Protein AF-A0A6L4AD39-F1 (afdb_monomer_lite)

Foldseek 3Di:
DDDDDDDDDDPPDPPPCPPPPQDWAKEKDKDWDPPDDPVNVVVVQVVFDKDWDDDPFKIKIFGAFQDKDFAAADCGVVRVVVVVCVRHVRYHHPDDQQGFDKDWAAAPDNPDDDDPVCVVDGRTMIGGGQWMWMDGPPIIMIMGMHIDRPPDDDDDD

pLDDT: mean 84.41, std 19.06, range [38.12, 98.44]

Sequence (157 aa):
MMTQPHNHPTPDNFADWDTPAESTRLVSYSIPLTGVTGLQFLASAEGQARFCWHTPAEFFAGIGTAAQISAWGANRFEKIQHDAAELFRDATISHKQAVPRLFGGFAFSPNFIPDNTWTVYSPAEFVLPHYQFTQIGPDAWLTINVLVAADEPFDEA

Secondary structure (DSSP, 8-state):
---PPP-PPPPP-----------EEEEEEEEE--S--HHHHHHHTTTS-EEEEE-SSEEEEEES-SEEEE--STTHHHHHHHHHHHHTTT-EE--SSS----EEEE-S-TT----TTTTTS-SEEEEE-SEEEEEETTEEEEEEEEEEETTS-----

Structure (mmCIF, N/CA/C/O backbone):
data_AF-A0A6L4AD39-F1
#
_entry.id   AF-A0A6L4AD39-F1
#
loop_
_atom_site.group_PDB
_atom_site.id
_atom_site.type_symbol
_atom_site.label_atom_id
_atom_site.label_alt_id
_atom_site.label_comp_id
_atom_site.label_asym_id
_atom_site.label_entity_id
_atom_site.label_seq_id
_atom_site.pdbx_PDB_ins_code
_atom_site.Cartn_x
_atom_site.Cartn_y
_atom_site.Cartn_z
_atom_site.occupancy
_atom_site.B_iso_or_equiv
_atom_site.auth_seq_id
_atom_site.auth_comp_id
_atom_site.auth_asym_id
_atom_site.auth_atom_id
_atom_site.pdbx_PDB_model_num
ATOM 1 N N . MET A 1 1 ? -23.006 -47.686 -59.823 1.00 38.12 1 MET A N 1
ATOM 2 C CA . MET A 1 1 ? -22.169 -46.571 -59.323 1.00 38.12 1 MET A CA 1
ATOM 3 C C . MET A 1 1 ? -23.104 -45.369 -59.228 1.00 38.12 1 MET A C 1
ATOM 5 O O . MET A 1 1 ? -23.869 -45.187 -60.162 1.00 38.12 1 MET A O 1
ATOM 9 N N . MET A 1 2 ? -23.323 -44.740 -58.065 1.00 40.62 2 MET A N 1
ATOM 10 C CA . MET A 1 2 ? -22.359 -43.942 -57.273 1.00 40.62 2 MET A CA 1
ATOM 11 C C . MET A 1 2 ? -21.807 -42.778 -58.112 1.00 40.62 2 MET A C 1
ATOM 13 O O . MET A 1 2 ? -21.347 -43.023 -59.220 1.00 40.62 2 MET A O 1
ATOM 17 N N . THR A 1 3 ? -21.843 -41.528 -57.648 1.00 40.88 3 THR A N 1
ATOM 18 C CA . THR A 1 3 ? -21.769 -41.055 -56.245 1.00 40.88 3 THR A CA 1
ATOM 19 C C . THR A 1 3 ? -22.954 -40.191 -55.771 1.00 40.88 3 THR A C 1
ATOM 21 O O . THR A 1 3 ? -23.753 -39.707 -56.566 1.00 40.88 3 THR A O 1
ATOM 24 N N . GLN A 1 4 ? -23.062 -39.994 -54.449 1.00 41.56 4 GLN A N 1
ATOM 25 C CA . GLN A 1 4 ? -23.853 -38.911 -53.844 1.00 41.56 4 GLN A CA 1
ATOM 26 C C . GLN A 1 4 ? -23.019 -37.612 -53.808 1.00 41.56 4 GLN A C 1
ATOM 28 O O . GLN A 1 4 ? -21.794 -37.699 -53.692 1.00 41.56 4 GLN A O 1
ATOM 33 N N . PRO A 1 5 ? -23.634 -36.415 -53.853 1.00 43.75 5 PRO A N 1
ATOM 34 C CA . PRO A 1 5 ? -22.929 -35.173 -53.551 1.00 43.75 5 PRO A CA 1
ATOM 35 C C . PRO A 1 5 ? -22.587 -35.112 -52.053 1.00 43.75 5 PRO A C 1
ATOM 37 O O . PRO A 1 5 ? -23.451 -35.322 -51.201 1.00 43.75 5 PRO A O 1
ATOM 40 N N . HIS A 1 6 ? -21.327 -34.824 -51.724 1.00 40.94 6 HIS A N 1
ATOM 41 C CA . HIS A 1 6 ? -20.885 -34.700 -50.334 1.00 40.94 6 HIS A CA 1
ATOM 42 C C . HIS A 1 6 ? -21.352 -33.375 -49.725 1.00 40.94 6 HIS A C 1
ATOM 44 O O . HIS A 1 6 ? -21.001 -32.301 -50.217 1.00 40.94 6 HIS A O 1
ATOM 50 N N . ASN A 1 7 ? -22.092 -33.461 -48.619 1.00 42.56 7 ASN A N 1
ATOM 51 C CA . ASN A 1 7 ? -22.476 -32.304 -47.820 1.00 42.56 7 ASN A CA 1
ATOM 52 C C . ASN A 1 7 ? -21.225 -31.681 -47.178 1.00 42.56 7 ASN A C 1
ATOM 54 O O . ASN A 1 7 ? -20.643 -32.278 -46.272 1.00 42.56 7 ASN A O 1
ATOM 58 N N . HIS A 1 8 ? -20.805 -30.504 -47.644 1.00 41.44 8 HIS A N 1
ATOM 59 C CA . HIS A 1 8 ? -19.818 -29.701 -46.923 1.00 41.44 8 HIS A CA 1
ATOM 60 C C . HIS A 1 8 ? -20.520 -29.024 -45.742 1.00 41.44 8 HIS A C 1
ATOM 62 O O . HIS A 1 8 ? -21.460 -28.263 -45.983 1.00 41.44 8 HIS A O 1
ATOM 68 N N . PRO A 1 9 ? -20.088 -29.241 -44.487 1.00 40.44 9 PRO A N 1
ATOM 69 C CA . PRO A 1 9 ? -20.453 -28.321 -43.426 1.00 40.44 9 PRO A CA 1
ATOM 70 C C . PRO A 1 9 ? -19.829 -26.959 -43.750 1.00 40.44 9 PRO A C 1
ATOM 72 O O . PRO A 1 9 ? -18.633 -26.860 -44.036 1.00 40.44 9 PRO A O 1
ATOM 75 N N . THR A 1 10 ? -20.637 -25.902 -43.711 1.00 41.53 10 THR A N 1
ATOM 76 C CA . THR A 1 10 ? -20.107 -24.552 -43.505 1.00 41.53 10 THR A CA 1
ATOM 77 C C . THR A 1 10 ? -19.296 -24.548 -42.209 1.00 41.53 10 THR A C 1
ATOM 79 O O . THR A 1 10 ? -19.732 -25.200 -41.258 1.00 41.53 10 THR A O 1
ATOM 82 N N . PRO A 1 11 ? -18.159 -23.834 -42.126 1.00 41.81 11 PRO A N 1
ATOM 83 C CA . PRO A 1 11 ? -17.512 -23.604 -40.842 1.00 41.81 11 PRO A CA 1
ATOM 84 C C . PRO A 1 11 ? -18.536 -22.993 -39.888 1.00 41.81 11 PRO A C 1
ATOM 86 O O . PRO A 1 11 ? -19.187 -22.009 -40.251 1.00 41.81 11 PRO A O 1
ATOM 89 N N . ASP A 1 12 ? -18.707 -23.590 -38.708 1.00 39.91 12 ASP A N 1
ATOM 90 C CA . ASP A 1 12 ? -19.537 -22.981 -37.677 1.00 39.91 12 ASP A CA 1
ATOM 91 C C . ASP A 1 12 ? -19.001 -21.583 -37.383 1.00 39.91 12 ASP A C 1
ATOM 93 O O . ASP A 1 12 ? -17.789 -21.357 -37.310 1.00 39.91 12 ASP A O 1
ATOM 97 N N . ASN A 1 13 ? -19.923 -20.632 -37.265 1.00 42.62 13 ASN A N 1
ATOM 98 C CA . ASN A 1 13 ? -19.587 -19.252 -36.977 1.00 42.62 13 ASN A CA 1
ATOM 99 C C . ASN A 1 13 ? -19.055 -19.195 -35.542 1.00 42.62 13 ASN A C 1
ATOM 101 O O . ASN A 1 13 ? -19.847 -19.130 -34.600 1.00 42.62 13 ASN A O 1
ATOM 105 N N . PHE A 1 14 ? -17.728 -19.270 -35.387 1.00 45.16 14 PHE A N 1
ATOM 106 C CA . PHE A 1 14 ? -17.047 -19.044 -34.119 1.00 45.16 14 PHE A CA 1
ATOM 107 C C . PHE A 1 14 ? -17.429 -17.649 -33.640 1.0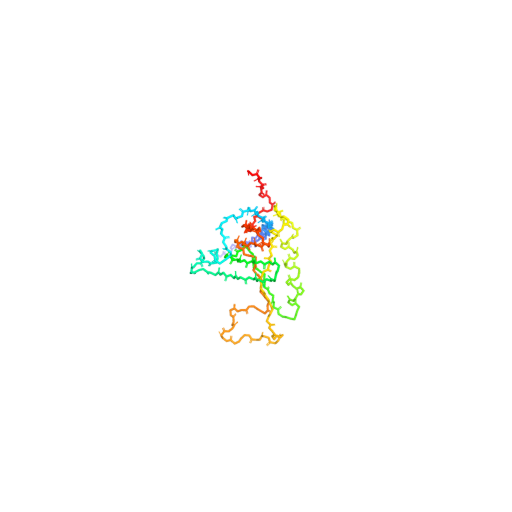0 45.16 14 PHE A C 1
ATOM 109 O O . PHE A 1 14 ? -16.898 -16.644 -34.104 1.00 45.16 14 PHE A O 1
ATOM 116 N N . ALA A 1 15 ? -18.412 -17.601 -32.745 1.00 41.78 15 ALA A N 1
ATOM 117 C CA . ALA A 1 15 ? -18.720 -16.400 -32.014 1.00 41.78 15 ALA A CA 1
ATOM 118 C C . ALA A 1 15 ? -17.514 -16.124 -31.121 1.00 41.78 15 ALA A C 1
ATOM 120 O O . ALA A 1 15 ? -17.313 -16.824 -30.124 1.00 41.78 15 ALA A O 1
ATOM 121 N N . ASP A 1 16 ? -16.730 -15.113 -31.492 1.00 43.78 16 ASP A N 1
ATOM 122 C CA . ASP A 1 16 ? -15.904 -14.388 -30.541 1.00 43.78 16 ASP A CA 1
ATOM 123 C C . ASP A 1 16 ? -16.854 -13.838 -29.476 1.00 43.78 16 ASP A C 1
ATOM 125 O O . ASP A 1 16 ? -17.461 -12.773 -29.615 1.00 43.78 16 ASP A O 1
ATOM 129 N N . TRP A 1 17 ? -17.024 -14.619 -28.410 1.00 49.16 17 TRP A N 1
ATOM 130 C CA . TRP A 1 17 ? -17.490 -14.120 -27.134 1.00 49.16 17 TRP A CA 1
ATOM 131 C C . TRP A 1 17 ? -16.336 -13.304 -26.555 1.00 49.16 17 TRP A C 1
ATOM 133 O O . TRP A 1 17 ? -15.649 -13.710 -25.625 1.00 49.16 17 TRP A O 1
ATOM 143 N N . ASP A 1 18 ? -16.119 -12.125 -27.133 1.00 47.00 18 ASP A N 1
ATOM 144 C CA . ASP A 1 18 ? -15.349 -11.059 -26.503 1.00 47.00 18 ASP A CA 1
ATOM 145 C C . ASP A 1 18 ? -16.213 -10.510 -25.354 1.00 47.00 18 ASP A C 1
ATOM 147 O O . ASP A 1 18 ? -16.749 -9.401 -25.400 1.00 47.00 18 ASP A O 1
ATOM 151 N N . THR A 1 19 ? -16.466 -11.375 -24.360 1.00 46.94 19 THR A N 1
ATOM 152 C CA . THR A 1 19 ? -17.067 -11.006 -23.082 1.00 46.94 19 THR A CA 1
ATOM 153 C C . THR A 1 19 ? -16.173 -9.907 -22.536 1.00 46.94 19 THR A C 1
ATOM 155 O O . THR A 1 19 ? -14.992 -10.187 -22.303 1.00 46.94 19 THR A O 1
ATOM 158 N N . PRO A 1 20 ? -16.691 -8.677 -22.353 1.00 49.09 20 PRO A N 1
ATOM 159 C CA . PRO A 1 20 ? -15.890 -7.585 -21.833 1.00 49.09 20 PRO A CA 1
ATOM 160 C C . PRO A 1 20 ? -15.215 -8.064 -20.555 1.00 49.09 20 PRO A C 1
ATOM 162 O O . PRO A 1 20 ? -15.901 -8.560 -19.664 1.00 49.09 20 PRO A O 1
ATOM 165 N N . ALA A 1 21 ? -13.882 -7.995 -20.503 1.00 55.69 21 ALA A N 1
ATOM 166 C CA . ALA A 1 21 ? -13.134 -8.469 -19.347 1.00 55.69 21 ALA A CA 1
ATOM 167 C C . ALA A 1 21 ? -13.676 -7.750 -18.107 1.00 55.69 21 ALA A C 1
ATOM 169 O O . ALA A 1 21 ? -13.507 -6.532 -18.014 1.00 55.69 21 ALA A O 1
ATOM 170 N N . GLU A 1 22 ? -14.382 -8.500 -17.247 1.00 67.50 22 GLU A N 1
ATOM 171 C CA . GLU A 1 22 ? -15.334 -7.952 -16.272 1.00 67.50 22 GLU A CA 1
ATOM 172 C C . GLU A 1 22 ? -14.703 -6.784 -15.527 1.00 67.50 22 GLU A C 1
ATOM 174 O O . GLU A 1 22 ? -13.741 -6.952 -14.769 1.00 67.50 22 GLU A O 1
ATOM 179 N N . SER A 1 23 ? -15.171 -5.574 -15.844 1.00 83.25 23 SER A N 1
ATOM 180 C CA . SER A 1 23 ? -14.459 -4.360 -15.467 1.00 83.25 23 SER A CA 1
ATOM 181 C C . SER A 1 23 ? -14.451 -4.274 -13.952 1.00 83.25 23 SER A C 1
ATOM 183 O O . SER A 1 23 ? -15.518 -4.214 -13.348 1.00 83.25 23 SER A O 1
ATOM 185 N N . THR A 1 24 ? -13.272 -4.291 -13.336 1.00 91.25 24 THR A N 1
ATOM 186 C CA . THR A 1 24 ? -13.147 -4.215 -11.879 1.00 91.25 24 THR A CA 1
ATOM 187 C C . THR A 1 24 ? -12.830 -2.797 -11.436 1.00 91.25 24 THR A C 1
ATOM 189 O O . THR A 1 24 ? -12.128 -2.057 -12.126 1.00 91.25 24 THR A O 1
ATOM 192 N N . ARG A 1 25 ? -13.330 -2.422 -10.257 1.00 94.69 25 ARG A N 1
ATOM 193 C CA . ARG A 1 25 ? -12.941 -1.191 -9.562 1.00 94.69 25 ARG A CA 1
ATOM 194 C C . ARG A 1 25 ? -12.318 -1.530 -8.213 1.00 94.69 25 ARG A C 1
ATOM 196 O O . ARG A 1 25 ? -12.712 -2.497 -7.560 1.00 94.69 25 ARG A O 1
ATOM 203 N N . LEU A 1 26 ? -11.349 -0.727 -7.786 1.00 96.88 26 LEU A N 1
ATOM 204 C CA . LEU A 1 26 ? -10.774 -0.834 -6.449 1.00 96.88 26 LEU A CA 1
ATOM 205 C C . LEU A 1 26 ? -11.732 -0.230 -5.413 1.00 96.88 26 LEU A C 1
ATOM 207 O O . LEU A 1 26 ? -12.171 0.911 -5.553 1.00 96.88 26 LEU A O 1
ATOM 211 N N . VAL A 1 27 ? -11.997 -0.965 -4.337 1.00 97.06 27 VAL A N 1
ATOM 212 C CA . VAL A 1 27 ? -12.606 -0.438 -3.113 1.00 97.06 27 VAL A CA 1
ATOM 213 C C . VAL A 1 27 ? -11.602 -0.564 -1.969 1.00 97.06 27 VAL A C 1
ATOM 215 O O . VAL A 1 27 ? -11.040 -1.632 -1.725 1.00 97.06 27 VAL A O 1
ATOM 218 N N . SER A 1 28 ? -11.389 0.546 -1.267 1.00 97.88 28 SER A N 1
ATOM 219 C CA . SER A 1 28 ? -10.464 0.692 -0.146 1.00 97.88 28 SER A CA 1
ATOM 220 C C . SER A 1 28 ? -11.206 1.257 1.060 1.00 97.88 28 SER A C 1
ATOM 222 O O . SER A 1 28 ? -11.385 2.474 1.193 1.00 97.88 28 SER A O 1
ATOM 224 N N . TYR A 1 29 ? -11.645 0.369 1.951 1.00 97.75 29 TYR A N 1
ATOM 225 C CA . TYR A 1 29 ? -12.415 0.734 3.138 1.00 97.75 29 TYR A CA 1
ATOM 226 C C . TYR A 1 29 ? -11.523 0.746 4.382 1.00 97.75 29 TYR A C 1
ATOM 228 O O . TYR A 1 29 ? -10.890 -0.260 4.701 1.00 97.75 29 TYR A O 1
ATOM 236 N N . SER A 1 30 ? -11.453 1.883 5.083 1.00 97.81 30 SER A N 1
ATOM 237 C CA . SER A 1 30 ? -10.587 2.055 6.261 1.00 97.81 30 SER A CA 1
ATOM 238 C C . SER A 1 30 ? -11.371 2.219 7.557 1.00 97.81 30 SER A C 1
ATOM 240 O O . SER A 1 30 ? -12.266 3.058 7.636 1.00 97.81 30 SER A O 1
ATOM 242 N N . ILE A 1 31 ? -10.952 1.506 8.603 1.00 96.81 31 ILE A N 1
ATOM 243 C CA . ILE A 1 31 ? -11.452 1.654 9.977 1.00 96.81 31 ILE A CA 1
ATOM 244 C C . ILE A 1 31 ? -10.323 2.104 10.921 1.00 96.81 31 ILE A C 1
ATOM 246 O O . ILE A 1 31 ? -9.178 1.677 10.741 1.00 96.81 31 ILE A O 1
ATOM 250 N N . PRO A 1 32 ? -10.595 2.947 11.936 1.00 97.06 32 PRO A N 1
ATOM 251 C CA . PRO A 1 32 ? -9.624 3.246 12.989 1.00 97.06 32 PRO A CA 1
ATOM 252 C C . PRO A 1 32 ? -9.225 1.976 13.751 1.00 97.06 32 PRO A C 1
ATOM 254 O O . PRO A 1 32 ? -10.081 1.161 14.094 1.00 97.06 32 PRO A O 1
ATOM 257 N N . LEU A 1 33 ? -7.935 1.820 14.048 1.00 96.00 33 LEU A N 1
ATOM 258 C CA . LEU A 1 33 ? -7.381 0.642 14.713 1.00 96.00 33 LEU A CA 1
ATOM 259 C C . LEU A 1 33 ? -6.681 1.045 16.016 1.00 96.00 33 LEU A C 1
ATOM 261 O O . LEU A 1 33 ? -5.525 1.461 16.025 1.00 96.00 33 LEU A O 1
ATOM 265 N N . THR A 1 34 ? -7.387 0.916 17.137 1.00 94.19 34 THR A N 1
ATOM 266 C CA . THR A 1 34 ? -6.870 1.270 18.465 1.00 94.19 34 THR A CA 1
ATOM 267 C C . THR A 1 34 ? -6.172 0.087 19.144 1.00 94.19 34 THR A C 1
ATOM 269 O O . THR A 1 34 ? -6.560 -1.067 18.990 1.00 94.19 34 THR A O 1
ATOM 272 N N . GLY A 1 35 ? -5.116 0.366 19.916 1.00 91.81 35 GLY A N 1
ATOM 273 C CA . GLY A 1 35 ? -4.440 -0.632 20.761 1.00 91.81 35 GLY A CA 1
ATOM 274 C C . GLY A 1 35 ? -3.551 -1.661 20.041 1.00 91.81 35 GLY A C 1
ATOM 275 O O . GLY A 1 35 ? -2.934 -2.483 20.716 1.00 91.81 35 GLY A O 1
ATOM 276 N N . VAL A 1 36 ? -3.438 -1.607 18.709 1.00 95.00 36 VAL A N 1
ATOM 277 C CA . VAL A 1 36 ? -2.568 -2.485 17.907 1.00 95.00 36 VAL A CA 1
ATOM 278 C C . VAL A 1 36 ? -1.443 -1.664 17.280 1.00 95.00 36 VAL A C 1
ATOM 280 O O . VAL A 1 36 ? -1.692 -0.736 16.517 1.00 95.00 36 VAL A O 1
ATOM 283 N N . THR A 1 37 ? -0.193 -2.018 17.573 1.00 95.31 37 THR A N 1
ATOM 284 C CA . THR A 1 37 ? 0.983 -1.430 16.909 1.00 95.31 37 THR A CA 1
ATOM 285 C C . THR A 1 37 ? 1.259 -2.098 15.562 1.00 95.31 37 THR A C 1
ATOM 287 O O . THR A 1 37 ? 0.965 -3.280 15.368 1.00 95.31 37 THR A O 1
ATOM 290 N N . GLY A 1 38 ? 1.929 -1.387 14.650 1.00 94.62 38 GLY A N 1
ATOM 291 C CA . GLY A 1 38 ? 2.324 -1.941 13.349 1.00 94.62 38 GLY A CA 1
ATOM 292 C C . GLY A 1 38 ? 3.199 -3.203 13.436 1.00 94.62 38 GLY A C 1
ATOM 293 O O . GLY A 1 38 ? 3.130 -4.059 12.558 1.00 94.62 38 GLY A O 1
ATOM 294 N N . LEU A 1 39 ? 3.963 -3.381 14.523 1.00 95.31 39 LEU A N 1
ATOM 295 C CA . LEU A 1 39 ? 4.727 -4.611 14.779 1.00 95.31 39 LEU A CA 1
ATOM 296 C C . LEU A 1 39 ? 3.837 -5.787 15.213 1.00 95.31 39 LEU A C 1
ATOM 298 O O . LEU A 1 39 ? 4.087 -6.915 14.797 1.00 95.31 39 LEU A O 1
ATOM 302 N N . GLN A 1 40 ? 2.781 -5.546 15.998 1.00 96.69 40 GLN A N 1
ATOM 303 C CA . GLN A 1 40 ? 1.795 -6.583 16.340 1.00 96.69 40 GLN A CA 1
ATOM 304 C C . GLN A 1 40 ? 0.962 -6.990 15.117 1.00 96.69 40 GLN A C 1
ATOM 306 O O . GLN A 1 40 ? 0.687 -8.172 14.936 1.00 96.69 40 GLN A O 1
ATOM 311 N N . PHE A 1 41 ? 0.630 -6.035 14.243 1.00 97.06 41 PHE A N 1
ATOM 312 C CA . PHE A 1 41 ? 0.006 -6.315 12.948 1.00 97.06 41 PHE A CA 1
ATOM 313 C C . PHE A 1 41 ? 0.915 -7.172 12.045 1.00 97.06 41 PHE A C 1
ATOM 315 O O . PHE A 1 41 ? 0.471 -8.159 11.474 1.00 97.06 41 PHE A O 1
ATOM 322 N N . LEU A 1 42 ? 2.219 -6.880 11.975 1.00 96.50 42 LEU A N 1
ATOM 323 C CA . LEU A 1 42 ? 3.178 -7.732 11.252 1.00 96.50 42 LEU A CA 1
ATOM 324 C C . LEU A 1 42 ? 3.353 -9.127 11.873 1.00 96.50 42 LEU A C 1
ATOM 326 O O . LEU A 1 42 ? 3.728 -10.063 11.164 1.00 96.50 42 LEU A O 1
ATOM 330 N N . ALA A 1 43 ? 3.119 -9.274 13.178 1.00 96.00 43 ALA A N 1
ATOM 331 C CA . ALA A 1 43 ? 3.220 -10.552 13.875 1.00 96.00 43 ALA A CA 1
ATOM 332 C C . ALA A 1 43 ? 2.000 -11.463 13.642 1.00 96.00 43 ALA A C 1
ATOM 334 O O . ALA A 1 43 ? 2.164 -12.679 13.631 1.00 96.00 43 ALA A O 1
ATOM 335 N N . SER A 1 44 ? 0.799 -10.919 13.400 1.00 95.25 44 SER A N 1
ATOM 336 C CA . SER A 1 44 ? -0.389 -11.746 13.112 1.00 95.25 44 SER A CA 1
ATOM 337 C C . SER A 1 44 ? -0.329 -12.452 11.750 1.00 95.25 44 SER A C 1
ATOM 339 O O . SER A 1 44 ? -1.019 -13.448 11.549 1.00 95.25 44 SER A O 1
ATOM 341 N N . ALA A 1 45 ? 0.536 -11.988 10.843 1.00 94.81 45 ALA A N 1
ATOM 342 C CA . ALA A 1 45 ? 0.835 -12.608 9.552 1.00 94.81 45 ALA A CA 1
ATOM 343 C C . ALA A 1 45 ? 2.060 -13.547 9.586 1.00 94.81 45 ALA A C 1
ATOM 345 O O . ALA A 1 45 ? 2.801 -13.662 8.604 1.00 94.81 45 ALA A O 1
ATOM 346 N N . GLU A 1 46 ? 2.309 -14.226 10.709 1.00 93.00 46 GLU A N 1
ATOM 347 C CA . GLU A 1 46 ? 3.305 -15.299 10.753 1.00 93.00 46 GLU A CA 1
ATOM 348 C C . GLU A 1 46 ? 2.986 -16.393 9.710 1.00 93.00 46 GLU A C 1
ATOM 350 O O . GLU A 1 46 ? 1.831 -16.699 9.420 1.00 93.00 46 GLU A O 1
ATOM 355 N N . GLY A 1 47 ? 4.027 -16.924 9.061 1.00 91.31 47 GLY A N 1
ATOM 356 C CA . GLY A 1 47 ? 3.895 -17.842 7.921 1.00 91.31 47 GLY A CA 1
ATOM 357 C C . GLY A 1 47 ? 3.428 -17.210 6.597 1.00 91.31 47 GLY A C 1
ATOM 358 O O . GLY A 1 47 ? 3.526 -17.871 5.568 1.00 91.31 47 GLY A O 1
ATOM 359 N N . GLN A 1 48 ? 2.976 -15.949 6.580 1.00 92.25 48 GLN A N 1
ATOM 360 C CA . GLN A 1 48 ? 2.458 -15.279 5.378 1.00 92.25 48 GLN A CA 1
ATOM 361 C C . GLN A 1 48 ? 3.405 -14.205 4.822 1.00 92.25 48 GLN A C 1
ATOM 363 O O . GLN A 1 48 ? 4.228 -13.627 5.543 1.00 92.25 48 GLN A O 1
ATOM 368 N N . ALA A 1 49 ? 3.254 -13.911 3.526 1.00 88.81 49 ALA A N 1
ATOM 369 C CA . ALA A 1 49 ? 3.922 -12.795 2.867 1.00 88.81 49 ALA A CA 1
ATOM 370 C C . ALA A 1 49 ? 3.420 -11.455 3.431 1.00 88.81 49 ALA A C 1
ATOM 372 O O . ALA A 1 49 ? 2.215 -11.196 3.492 1.00 88.81 49 ALA A O 1
ATOM 373 N N . ARG A 1 50 ? 4.367 -10.617 3.859 1.00 95.19 50 ARG A N 1
ATOM 374 C CA . ARG A 1 50 ? 4.120 -9.327 4.508 1.00 95.19 50 ARG A CA 1
ATOM 375 C C . ARG A 1 50 ? 5.300 -8.385 4.312 1.00 95.19 50 ARG A C 1
ATOM 377 O O . ARG A 1 50 ? 6.437 -8.844 4.214 1.00 95.19 50 ARG A O 1
ATOM 384 N N . PHE A 1 51 ? 5.039 -7.084 4.304 1.00 95.25 51 PHE A N 1
ATOM 385 C CA . PHE A 1 51 ? 6.072 -6.046 4.228 1.00 95.25 51 PHE A CA 1
ATOM 386 C C . PHE A 1 51 ? 5.824 -4.948 5.261 1.00 95.25 51 PHE A C 1
ATOM 388 O O . PHE A 1 51 ? 4.700 -4.767 5.732 1.00 95.25 51 PHE A O 1
ATOM 395 N N . CYS A 1 52 ? 6.862 -4.170 5.561 1.00 96.69 52 CYS A N 1
ATOM 396 C CA . CYS A 1 52 ? 6.746 -2.909 6.282 1.00 96.69 52 CYS A CA 1
ATOM 397 C C . CYS A 1 52 ? 7.437 -1.779 5.512 1.00 96.69 52 CYS A C 1
ATOM 399 O O . CYS A 1 52 ? 8.376 -2.011 4.751 1.00 96.69 52 CYS A O 1
ATOM 401 N N . TRP A 1 53 ? 6.964 -0.553 5.712 1.00 96.38 53 TRP A N 1
ATOM 402 C CA . TRP A 1 53 ? 7.583 0.658 5.186 1.00 96.38 53 TRP A CA 1
ATOM 403 C C . TRP A 1 53 ? 7.468 1.762 6.231 1.00 96.38 53 TRP A C 1
ATOM 405 O O . TRP A 1 53 ? 6.373 2.050 6.709 1.00 96.38 53 TRP A O 1
ATOM 415 N N . HIS A 1 54 ? 8.584 2.384 6.600 1.00 95.31 54 HIS A N 1
ATOM 416 C CA . HIS A 1 54 ? 8.614 3.372 7.674 1.00 95.31 54 HIS A CA 1
ATOM 417 C C . HIS A 1 54 ? 9.377 4.625 7.250 1.00 95.31 54 HIS A C 1
ATOM 419 O O . HIS A 1 54 ? 10.485 4.552 6.720 1.00 95.31 54 HIS A O 1
ATOM 425 N N . THR A 1 55 ? 8.771 5.781 7.503 1.00 94.00 55 THR A N 1
ATOM 426 C CA . THR A 1 55 ? 9.365 7.112 7.362 1.00 94.00 55 THR A CA 1
ATOM 427 C C . THR A 1 55 ? 9.297 7.835 8.716 1.00 94.00 55 THR A C 1
ATOM 429 O O . THR A 1 55 ? 8.529 7.425 9.585 1.00 94.00 55 THR A O 1
ATOM 432 N N . PRO A 1 56 ? 10.015 8.954 8.919 1.00 94.62 56 PRO A N 1
ATOM 433 C CA . PRO A 1 56 ? 9.902 9.739 10.153 1.00 94.62 56 PRO A CA 1
ATOM 434 C C . PRO A 1 56 ? 8.495 10.287 10.468 1.00 94.62 56 PRO A C 1
ATOM 436 O O . PRO A 1 56 ? 8.288 10.784 11.571 1.00 94.62 56 PRO A O 1
ATOM 439 N N . ALA A 1 57 ? 7.550 10.232 9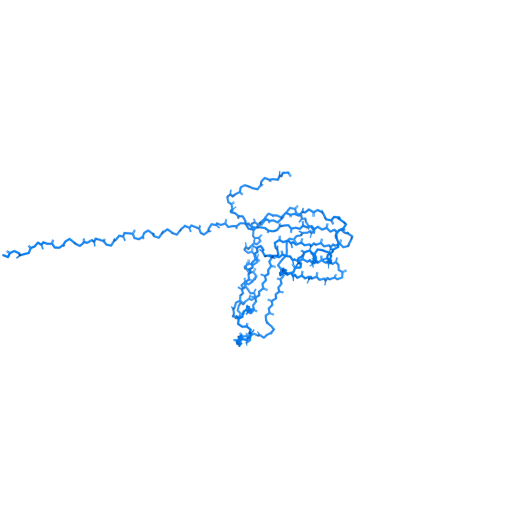.520 1.00 93.31 57 ALA A N 1
ATOM 440 C CA . ALA A 1 57 ? 6.177 10.719 9.681 1.00 93.31 57 ALA A CA 1
ATOM 441 C C . ALA A 1 57 ? 5.115 9.601 9.702 1.00 93.31 57 ALA A C 1
ATOM 443 O O . ALA A 1 57 ? 4.054 9.781 10.299 1.00 93.31 57 ALA A O 1
ATOM 444 N N . GLU A 1 58 ? 5.381 8.461 9.055 1.00 94.94 58 GLU A N 1
ATOM 445 C CA . GLU A 1 58 ? 4.388 7.414 8.793 1.00 94.94 58 GLU A CA 1
ATOM 446 C C . GLU A 1 58 ? 4.975 6.004 8.999 1.00 94.94 58 GLU A C 1
ATOM 448 O O . GLU A 1 58 ? 6.149 5.740 8.711 1.00 94.94 58 GLU A O 1
ATOM 453 N N . PHE A 1 59 ? 4.144 5.061 9.439 1.00 96.94 59 PHE A N 1
ATOM 454 C CA . PHE A 1 59 ? 4.449 3.628 9.428 1.00 96.94 59 PHE A CA 1
ATOM 455 C C . PHE A 1 59 ? 3.354 2.873 8.673 1.00 96.94 59 PHE A C 1
ATOM 457 O O . PHE A 1 59 ? 2.170 3.006 8.981 1.00 96.94 59 PHE A O 1
ATOM 464 N N . PHE A 1 60 ? 3.762 2.031 7.728 1.00 97.75 60 PHE A N 1
ATOM 465 C CA . PHE A 1 60 ? 2.897 1.126 6.983 1.00 97.75 60 PHE A CA 1
ATOM 466 C C . PHE A 1 60 ? 3.330 -0.318 7.189 1.00 97.75 60 PHE A C 1
ATOM 468 O O . PHE A 1 60 ? 4.522 -0.629 7.268 1.00 97.75 60 PHE A O 1
ATOM 475 N N . ALA A 1 61 ? 2.351 -1.211 7.182 1.00 97.81 61 ALA A N 1
ATOM 476 C CA . ALA A 1 61 ? 2.578 -2.633 6.991 1.00 97.81 61 ALA A CA 1
ATOM 477 C C . ALA A 1 61 ? 1.481 -3.217 6.101 1.00 97.81 61 ALA A C 1
ATOM 479 O O . ALA A 1 61 ? 0.341 -2.756 6.137 1.00 97.81 61 ALA A O 1
ATOM 480 N N . GLY A 1 62 ? 1.829 -4.223 5.305 1.00 97.75 62 GLY A N 1
ATOM 481 C CA . GLY A 1 62 ? 0.910 -4.883 4.384 1.00 97.75 62 GLY A CA 1
ATOM 482 C C . GLY A 1 62 ? 0.912 -6.395 4.560 1.00 97.75 62 GLY A C 1
ATOM 483 O O . GLY A 1 62 ? 1.973 -6.987 4.766 1.00 97.75 62 GLY A O 1
ATOM 484 N N . ILE A 1 63 ? -0.271 -7.006 4.466 1.00 97.50 63 ILE A N 1
ATOM 485 C CA . ILE A 1 63 ? -0.488 -8.461 4.489 1.00 97.50 63 ILE A CA 1
ATOM 486 C C . ILE A 1 63 ? -1.347 -8.844 3.277 1.00 97.50 63 ILE A C 1
ATOM 488 O O . ILE A 1 63 ? -2.363 -8.195 3.002 1.00 97.50 63 ILE A O 1
ATOM 492 N N . GLY A 1 64 ? -0.952 -9.908 2.573 1.00 95.81 64 GLY A N 1
ATOM 493 C CA . GLY A 1 64 ? -1.629 -10.373 1.358 1.00 95.81 64 GLY A CA 1
ATOM 494 C C . GLY A 1 64 ? -1.557 -9.373 0.196 1.00 95.81 64 GLY A C 1
ATOM 495 O O . GLY A 1 64 ? -0.893 -8.344 0.288 1.00 95.81 64 GLY A O 1
ATOM 496 N N . THR A 1 65 ? -2.282 -9.665 -0.884 1.00 96.75 65 THR A N 1
ATOM 497 C CA . THR A 1 65 ? -2.292 -8.884 -2.133 1.00 96.75 65 THR A CA 1
ATOM 498 C C . THR A 1 65 ? -3.735 -8.677 -2.589 1.00 96.75 65 THR A C 1
ATOM 500 O O . THR A 1 65 ? -4.472 -9.649 -2.731 1.00 96.75 65 THR A O 1
ATOM 503 N N . ALA A 1 66 ? -4.137 -7.426 -2.820 1.00 97.00 66 ALA A N 1
ATOM 504 C CA . ALA A 1 66 ? -5.395 -7.066 -3.484 1.00 97.00 66 ALA A CA 1
ATOM 505 C C . ALA A 1 66 ? -5.203 -6.902 -4.997 1.00 97.00 66 ALA A C 1
ATOM 507 O O . ALA A 1 66 ? -6.017 -7.364 -5.788 1.00 97.00 66 ALA A O 1
ATOM 508 N N . ALA A 1 67 ? -4.100 -6.256 -5.380 1.00 97.06 67 ALA A N 1
ATOM 509 C CA . ALA A 1 67 ? -3.674 -6.062 -6.757 1.00 97.06 67 ALA A CA 1
ATOM 510 C C . ALA A 1 67 ? -2.141 -6.090 -6.826 1.00 97.06 67 ALA A C 1
ATOM 512 O O . ALA A 1 67 ? -1.460 -5.686 -5.879 1.00 97.06 67 ALA A O 1
ATOM 513 N N . GLN A 1 68 ? -1.599 -6.550 -7.950 1.00 96.56 68 GLN A N 1
ATOM 514 C CA . GLN A 1 68 ? -0.165 -6.590 -8.226 1.00 96.56 68 GLN A CA 1
ATOM 515 C C . GLN A 1 68 ? 0.054 -6.131 -9.664 1.00 96.56 68 GLN A C 1
ATOM 517 O O . GLN A 1 68 ? -0.585 -6.647 -10.579 1.00 96.56 68 GLN A O 1
ATOM 522 N N . ILE A 1 69 ? 0.948 -5.164 -9.852 1.00 97.00 69 ILE A N 1
ATOM 523 C CA . ILE A 1 69 ? 1.348 -4.653 -11.165 1.00 97.00 69 ILE A CA 1
ATOM 524 C C . ILE A 1 69 ? 2.846 -4.893 -11.351 1.00 97.00 69 ILE A C 1
ATOM 526 O O . ILE A 1 69 ? 3.642 -4.713 -10.424 1.00 97.00 69 ILE A O 1
ATOM 530 N N . SER A 1 70 ? 3.247 -5.334 -12.539 1.00 95.94 70 SER A N 1
ATOM 531 C CA . SER A 1 70 ? 4.642 -5.640 -12.846 1.00 95.94 70 SER A CA 1
ATOM 532 C C . SER A 1 70 ? 4.973 -5.303 -14.295 1.00 95.94 70 SER A C 1
ATOM 534 O O . SER A 1 70 ? 4.141 -5.427 -15.193 1.00 95.94 70 SER A O 1
ATOM 536 N N . ALA A 1 71 ? 6.200 -4.841 -14.538 1.00 93.88 71 ALA A N 1
ATOM 537 C CA . ALA A 1 71 ? 6.595 -4.351 -15.853 1.00 93.88 71 ALA A CA 1
ATOM 538 C C . ALA A 1 71 ? 8.029 -4.727 -16.234 1.00 93.88 71 ALA A C 1
ATOM 540 O O . ALA A 1 71 ? 8.958 -4.743 -15.426 1.00 93.88 71 ALA A O 1
ATOM 541 N N . TRP A 1 72 ? 8.198 -5.004 -17.526 1.00 90.75 72 TRP A N 1
ATOM 542 C CA . TRP A 1 72 ? 9.429 -5.503 -18.131 1.00 90.75 72 TRP A CA 1
ATOM 543 C C . TRP A 1 72 ? 9.906 -4.580 -19.260 1.00 90.75 72 TRP A C 1
ATOM 545 O O . TRP A 1 72 ? 9.101 -3.941 -19.945 1.00 90.75 72 TRP A O 1
ATOM 555 N N . GLY A 1 73 ? 11.225 -4.555 -19.478 1.00 88.50 73 GLY A N 1
ATOM 556 C CA . GLY A 1 73 ? 11.884 -3.783 -20.535 1.00 88.50 73 GLY A CA 1
ATOM 557 C C . GLY A 1 73 ? 12.315 -2.369 -20.124 1.00 88.50 73 GLY A C 1
ATOM 558 O O . GLY A 1 73 ? 12.402 -2.032 -18.938 1.00 88.50 73 GLY A O 1
ATOM 559 N N . ALA A 1 74 ? 12.624 -1.541 -21.127 1.00 89.81 74 ALA A N 1
ATOM 560 C CA . ALA A 1 74 ? 13.044 -0.154 -20.925 1.00 89.81 74 ALA A CA 1
ATOM 561 C C . ALA A 1 74 ? 11.911 0.686 -20.311 1.00 89.81 74 ALA A C 1
ATOM 563 O O . ALA A 1 74 ? 12.079 1.215 -19.214 1.00 89.81 74 ALA A O 1
ATOM 564 N N . ASN A 1 75 ? 10.743 0.694 -20.963 1.00 93.00 75 ASN A N 1
ATOM 565 C CA . ASN A 1 75 ? 9.572 1.520 -20.637 1.00 93.00 75 ASN A CA 1
ATOM 566 C C . ASN A 1 75 ? 8.782 1.025 -19.398 1.00 93.00 75 ASN A C 1
ATOM 568 O O . ASN A 1 75 ? 7.550 1.067 -19.363 1.00 93.00 75 ASN A O 1
ATOM 572 N N . ARG A 1 76 ? 9.463 0.423 -18.416 1.00 94.50 76 ARG A N 1
ATOM 573 C CA . ARG A 1 76 ? 8.820 -0.201 -17.249 1.00 94.50 76 ARG A CA 1
ATOM 574 C C . ARG A 1 76 ? 8.356 0.813 -16.205 1.00 94.50 76 ARG A C 1
ATOM 576 O O . ARG A 1 76 ? 7.463 0.496 -15.432 1.00 94.50 76 ARG A O 1
ATOM 583 N N . PHE A 1 77 ? 8.930 2.015 -16.194 1.00 95.38 77 PHE A N 1
ATOM 584 C CA . PHE A 1 77 ? 8.518 3.094 -15.294 1.00 95.38 77 PHE A CA 1
ATOM 585 C C . PHE A 1 77 ? 7.183 3.693 -15.748 1.00 95.38 77 PHE A C 1
ATOM 587 O O . PHE A 1 77 ? 6.269 3.856 -14.948 1.00 95.38 77 PHE A O 1
ATOM 594 N N . GLU A 1 78 ? 7.055 3.931 -17.050 1.00 97.31 78 GLU A N 1
ATOM 595 C CA . GLU A 1 78 ? 5.875 4.467 -17.724 1.00 97.31 78 GLU A CA 1
ATOM 596 C C . GLU A 1 78 ? 4.703 3.481 -17.665 1.00 97.31 78 GLU A C 1
ATOM 598 O O . GLU A 1 78 ? 3.573 3.893 -17.414 1.00 97.31 78 GLU A O 1
ATOM 603 N N . LYS A 1 79 ? 4.977 2.176 -17.826 1.00 97.06 79 LYS A N 1
ATOM 604 C CA . LYS A 1 79 ? 3.980 1.113 -17.622 1.00 97.06 79 LYS A CA 1
ATOM 605 C C . LYS A 1 79 ? 3.428 1.120 -16.201 1.00 97.06 79 LYS A C 1
ATOM 607 O O . LYS A 1 79 ? 2.249 1.386 -16.038 1.00 97.06 79 LYS A O 1
ATOM 612 N N . ILE A 1 80 ? 4.287 0.974 -15.185 1.00 97.88 80 ILE A N 1
ATOM 613 C CA . ILE A 1 80 ? 3.869 1.043 -13.772 1.00 97.88 80 ILE A CA 1
ATOM 614 C C . ILE A 1 80 ? 3.111 2.346 -13.467 1.00 97.88 80 ILE A C 1
ATOM 616 O O . ILE A 1 80 ? 2.185 2.332 -12.660 1.00 97.88 80 ILE A O 1
ATOM 620 N N . GLN A 1 81 ? 3.464 3.462 -14.116 1.00 97.88 81 GLN A N 1
ATOM 621 C CA . GLN A 1 81 ? 2.753 4.726 -13.944 1.00 97.88 81 GLN A CA 1
ATOM 622 C C . GLN A 1 81 ? 1.320 4.699 -14.497 1.00 97.88 81 GLN A C 1
ATOM 624 O O . GLN A 1 81 ? 0.433 5.182 -13.790 1.00 97.88 81 GLN A O 1
ATOM 629 N N . HIS A 1 82 ? 1.057 4.149 -15.693 1.00 98.00 82 HIS A N 1
ATOM 630 C CA . HIS A 1 82 ? -0.339 3.944 -16.106 1.00 98.00 82 HIS A CA 1
ATOM 631 C C . HIS A 1 82 ? -0.983 2.828 -15.303 1.00 98.00 82 HIS A C 1
ATOM 633 O O . HIS A 1 82 ? -2.032 3.080 -14.750 1.00 98.00 82 HIS A O 1
ATOM 639 N N . ASP A 1 83 ? -0.378 1.649 -15.162 1.00 97.75 83 ASP A N 1
ATOM 640 C CA . ASP A 1 83 ? -0.995 0.501 -14.481 1.00 97.75 83 ASP A CA 1
ATOM 641 C C . ASP A 1 83 ? -1.485 0.877 -13.062 1.00 97.75 83 ASP A C 1
ATOM 643 O O . ASP A 1 83 ? -2.561 0.458 -12.638 1.00 97.75 83 ASP A O 1
ATOM 647 N N . ALA A 1 84 ? -0.755 1.753 -12.357 1.00 97.94 84 ALA A N 1
ATOM 648 C CA . ALA A 1 84 ? -1.207 2.383 -11.116 1.00 97.94 84 ALA A CA 1
ATOM 649 C C . ALA A 1 84 ? -2.333 3.422 -11.314 1.00 97.94 84 ALA A C 1
ATOM 651 O O . ALA A 1 84 ? -3.306 3.420 -10.562 1.00 97.94 84 ALA A O 1
ATOM 652 N N . ALA A 1 85 ? -2.215 4.325 -12.291 1.00 97.44 85 ALA A N 1
ATOM 653 C CA . ALA A 1 85 ? -3.242 5.325 -12.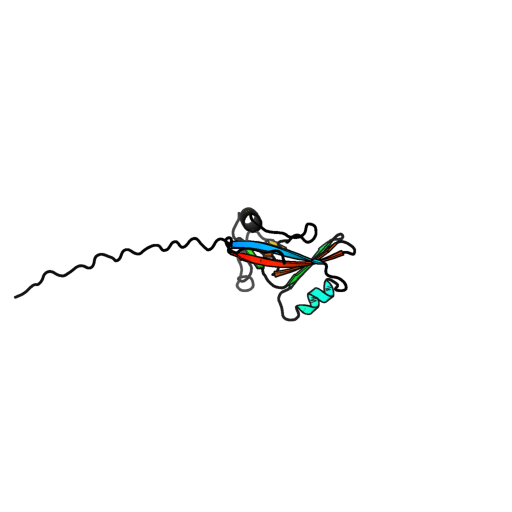595 1.00 97.44 85 ALA A CA 1
ATOM 654 C C . ALA A 1 85 ? -4.565 4.710 -13.086 1.00 97.44 85 ALA A C 1
ATOM 656 O O . ALA A 1 85 ? -5.624 5.237 -12.753 1.00 97.44 85 ALA A O 1
ATOM 657 N N . GLU A 1 86 ? -4.524 3.597 -13.822 1.00 96.56 86 GLU A N 1
ATOM 658 C CA . GLU A 1 86 ? -5.708 2.888 -14.291 1.00 96.56 86 GLU A CA 1
ATOM 659 C C . GLU A 1 86 ? -6.363 2.147 -13.107 1.00 96.56 86 GLU A C 1
ATOM 661 O O . GLU A 1 86 ? -7.568 2.272 -12.908 1.00 96.56 86 GLU A O 1
ATOM 666 N N . LEU A 1 87 ? -5.568 1.471 -12.258 1.00 96.38 87 LEU A N 1
ATOM 667 C CA . LEU A 1 87 ? -6.022 0.804 -11.023 1.00 96.38 87 LEU A CA 1
ATOM 668 C C . LEU A 1 87 ? -6.720 1.763 -10.041 1.00 96.38 87 LEU A C 1
ATOM 670 O O . LEU A 1 87 ? -7.696 1.386 -9.393 1.00 96.38 87 LEU A O 1
ATOM 674 N N . PHE A 1 88 ? -6.218 2.994 -9.911 1.00 96.44 88 PHE A N 1
ATOM 675 C CA . PHE A 1 88 ? -6.790 4.006 -9.017 1.00 96.44 88 PHE A CA 1
ATOM 676 C C . PHE A 1 88 ? -7.851 4.908 -9.672 1.00 96.44 88 PHE A C 1
ATOM 678 O O . PHE A 1 88 ? -8.448 5.721 -8.967 1.00 96.44 88 PHE A O 1
ATOM 685 N N . ARG A 1 89 ? -8.104 4.778 -10.983 1.00 95.00 89 ARG A N 1
ATOM 686 C CA . ARG A 1 89 ? -8.937 5.705 -11.775 1.00 95.00 89 ARG A CA 1
ATOM 687 C C . ARG A 1 89 ? -10.339 5.895 -11.202 1.00 95.00 89 ARG A C 1
ATOM 689 O O . ARG A 1 89 ? -10.767 7.025 -10.983 1.00 95.00 89 ARG A O 1
ATOM 696 N N . ASP A 1 90 ? -11.007 4.777 -10.942 1.00 92.31 90 ASP A N 1
ATOM 697 C CA . ASP A 1 90 ? -12.404 4.697 -10.506 1.00 92.31 90 ASP A CA 1
ATOM 698 C C . ASP A 1 90 ? -12.502 4.136 -9.069 1.00 92.31 90 ASP A C 1
ATOM 700 O O . ASP A 1 90 ? -13.473 3.479 -8.685 1.00 92.31 90 ASP A O 1
ATOM 704 N N . ALA A 1 91 ? -11.451 4.352 -8.265 1.00 94.81 91 ALA A N 1
ATOM 705 C CA . ALA A 1 91 ? -11.313 3.761 -6.938 1.00 94.81 91 ALA A CA 1
ATOM 706 C C . ALA A 1 91 ? -12.201 4.436 -5.878 1.00 94.81 91 ALA A C 1
ATOM 708 O O . ALA A 1 91 ? -12.167 5.651 -5.675 1.00 94.81 91 ALA A O 1
ATOM 709 N N . THR A 1 92 ? -12.942 3.624 -5.123 1.00 95.81 92 THR A N 1
ATOM 710 C CA . THR A 1 92 ? -13.737 4.069 -3.970 1.00 95.81 92 THR A CA 1
ATOM 711 C C . THR A 1 92 ? -12.876 4.012 -2.709 1.00 95.81 92 THR A C 1
ATOM 713 O O . THR A 1 92 ? -12.485 2.930 -2.279 1.00 95.81 92 THR A O 1
ATOM 716 N N . ILE A 1 93 ? -12.565 5.162 -2.104 1.00 96.56 93 ILE A N 1
ATOM 717 C CA . ILE A 1 93 ? -11.652 5.265 -0.951 1.00 96.56 93 ILE A CA 1
ATOM 718 C C . ILE A 1 93 ? -12.380 5.953 0.210 1.00 96.56 93 ILE A C 1
ATOM 720 O O . ILE A 1 93 ? -12.634 7.156 0.149 1.00 96.56 93 ILE A O 1
ATOM 724 N N . SER A 1 94 ? -12.699 5.218 1.284 1.00 95.88 94 SER A N 1
ATOM 725 C CA . SER A 1 94 ? -13.557 5.750 2.363 1.00 95.88 94 SER A CA 1
ATOM 726 C C . SER A 1 94 ? -12.857 6.719 3.328 1.00 95.88 94 SER A C 1
ATOM 728 O O . SER A 1 94 ? -13.521 7.398 4.111 1.00 95.88 94 SER A O 1
ATOM 730 N N . HIS A 1 95 ? -11.521 6.824 3.295 1.00 94.38 95 HIS A N 1
ATOM 731 C CA . HIS A 1 95 ? -10.766 7.600 4.283 1.00 94.38 95 HIS A CA 1
ATOM 732 C C . HIS A 1 95 ? -9.594 8.404 3.697 1.00 94.38 95 HIS A C 1
ATOM 734 O O . HIS A 1 95 ? -8.879 7.954 2.806 1.00 94.38 95 HIS A O 1
ATOM 740 N N . LYS A 1 96 ? -9.376 9.617 4.228 1.00 90.31 96 LYS A N 1
ATOM 741 C CA . LYS A 1 96 ? -8.494 10.642 3.625 1.00 90.31 96 LYS A CA 1
ATOM 742 C C . LYS A 1 96 ? -7.023 10.590 4.055 1.00 90.31 96 LYS A C 1
ATOM 744 O O . LYS A 1 96 ? -6.198 11.242 3.427 1.00 90.31 96 LYS A O 1
ATOM 749 N N . GLN A 1 97 ? -6.696 9.869 5.129 1.00 87.94 97 GLN A N 1
ATOM 750 C CA . GLN A 1 97 ? -5.320 9.741 5.649 1.00 87.94 97 GLN A CA 1
ATOM 751 C C . GLN A 1 97 ? -4.753 8.344 5.360 1.00 87.94 97 GLN A C 1
ATOM 753 O O . GLN A 1 97 ? -3.707 8.207 4.730 1.00 87.94 97 GLN A O 1
ATOM 758 N N . ALA A 1 98 ? -5.506 7.313 5.747 1.00 92.44 98 ALA A N 1
ATOM 759 C CA . ALA A 1 98 ? -5.272 5.899 5.443 1.00 92.44 98 ALA A CA 1
ATOM 760 C C . ALA A 1 98 ? -5.599 5.536 3.975 1.00 92.44 98 ALA A C 1
ATOM 762 O O . ALA A 1 98 ? -6.350 4.609 3.690 1.00 92.44 98 ALA A O 1
ATOM 763 N N . VAL A 1 99 ? -5.065 6.316 3.036 1.00 94.75 99 VAL A N 1
ATOM 764 C CA . VAL A 1 99 ? -5.239 6.102 1.594 1.00 94.75 99 VAL A CA 1
ATOM 765 C C . VAL A 1 99 ? -4.502 4.813 1.182 1.00 94.75 99 VAL A C 1
ATOM 767 O O . VAL A 1 99 ? -3.379 4.595 1.658 1.00 94.75 99 VAL A O 1
ATOM 770 N N . PRO A 1 100 ? -5.073 3.961 0.308 1.00 96.12 100 PRO A N 1
ATOM 771 C CA . PRO A 1 100 ? -4.362 2.822 -0.278 1.00 96.12 100 PRO A CA 1
ATOM 772 C C . PRO A 1 100 ? -3.068 3.257 -0.976 1.00 96.12 100 PRO A C 1
ATOM 774 O O . PRO A 1 100 ? -3.034 4.282 -1.659 1.00 96.12 100 PRO A O 1
ATOM 777 N N . ARG A 1 101 ? -1.993 2.477 -0.833 1.00 95.88 101 ARG A N 1
ATOM 778 C CA . ARG A 1 101 ? -0.716 2.727 -1.520 1.00 95.88 101 ARG A CA 1
ATOM 779 C C . ARG A 1 1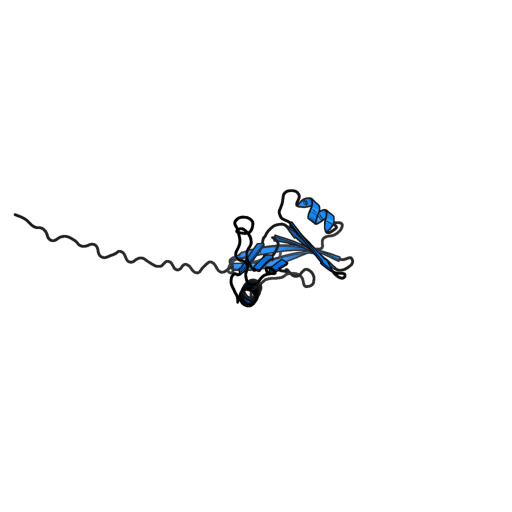01 ? -0.145 1.441 -2.115 1.00 95.88 101 ARG A C 1
ATOM 781 O O . ARG A 1 101 ? -0.243 0.368 -1.526 1.00 95.88 101 ARG A O 1
ATOM 788 N N . LEU A 1 102 ? 0.478 1.576 -3.283 1.00 97.44 102 LEU A N 1
ATOM 789 C CA . LEU A 1 102 ? 1.295 0.535 -3.905 1.00 97.44 102 LEU A CA 1
ATOM 790 C C . LEU A 1 102 ? 2.694 0.536 -3.275 1.00 97.44 102 LEU A C 1
ATOM 792 O O . LEU A 1 102 ? 3.321 1.590 -3.162 1.00 97.44 102 LEU A O 1
ATOM 796 N N . PHE A 1 103 ? 3.201 -0.642 -2.915 1.00 96.56 103 PHE A N 1
ATOM 797 C CA . PHE A 1 103 ? 4.538 -0.832 -2.347 1.00 96.56 103 PHE A CA 1
ATOM 798 C C . PHE A 1 103 ? 5.329 -1.838 -3.180 1.00 96.56 103 PHE A C 1
ATOM 800 O O . PHE A 1 103 ? 4.792 -2.855 -3.609 1.00 96.56 103 PHE A O 1
ATOM 807 N N . GLY A 1 104 ? 6.605 -1.555 -3.427 1.00 94.38 104 GLY A N 1
ATOM 808 C CA . GLY A 1 104 ? 7.418 -2.338 -4.352 1.00 94.38 104 GLY A CA 1
ATOM 809 C C . GLY A 1 104 ? 8.633 -1.562 -4.837 1.00 94.38 104 GLY A C 1
ATOM 810 O O . GLY A 1 104 ? 9.153 -0.707 -4.116 1.00 94.38 104 GLY A O 1
ATOM 811 N N . GLY A 1 105 ? 9.089 -1.842 -6.055 1.00 94.19 105 GLY A N 1
ATOM 812 C CA . GLY A 1 105 ? 10.237 -1.149 -6.625 1.00 94.19 105 GLY A CA 1
ATOM 813 C C . GLY A 1 105 ? 10.626 -1.582 -8.035 1.00 94.19 105 GLY A C 1
ATOM 814 O O . GLY A 1 105 ? 9.897 -2.275 -8.743 1.00 94.19 105 GLY A O 1
ATOM 815 N N . PHE A 1 106 ? 11.821 -1.147 -8.428 1.00 93.94 106 PHE A N 1
ATOM 816 C CA . PHE A 1 106 ? 12.433 -1.411 -9.726 1.00 93.94 106 PHE A CA 1
ATOM 817 C C . PHE A 1 106 ? 13.782 -2.107 -9.535 1.00 93.94 106 PHE A C 1
ATOM 819 O O . PHE A 1 106 ? 14.537 -1.771 -8.620 1.00 93.94 106 PHE A O 1
ATOM 826 N N . ALA A 1 107 ? 14.123 -3.032 -10.432 1.00 89.75 107 ALA A N 1
ATOM 827 C CA . ALA A 1 107 ? 15.447 -3.638 -10.470 1.00 89.75 107 ALA A CA 1
ATOM 828 C C . ALA A 1 107 ? 16.526 -2.569 -10.723 1.00 89.75 107 ALA A C 1
ATOM 830 O O . ALA A 1 107 ? 16.413 -1.757 -11.648 1.00 89.75 107 ALA A O 1
ATOM 831 N N . PHE A 1 108 ? 17.584 -2.605 -9.905 1.00 84.62 108 PHE A N 1
ATOM 832 C CA . PHE A 1 108 ? 18.684 -1.632 -9.912 1.00 84.62 108 PHE A CA 1
ATOM 833 C C . PHE A 1 108 ? 19.431 -1.572 -11.256 1.00 84.62 108 PHE A C 1
ATOM 835 O O . PHE A 1 108 ? 19.843 -0.501 -11.695 1.00 84.62 108 PHE A O 1
ATOM 842 N N . SER A 1 109 ? 19.588 -2.717 -11.928 1.00 82.38 109 SER A N 1
ATOM 843 C CA . SER A 1 109 ? 20.179 -2.785 -13.267 1.00 82.38 109 SER A CA 1
ATOM 844 C C . SER A 1 109 ? 19.097 -2.652 -14.346 1.00 82.38 109 SER A C 1
ATOM 846 O O . SER A 1 109 ? 18.120 -3.402 -14.305 1.00 82.38 109 SER A O 1
ATOM 848 N N . PRO A 1 110 ? 19.265 -1.785 -15.367 1.00 73.56 110 PRO A N 1
ATOM 849 C CA . PRO A 1 110 ? 18.405 -1.803 -16.551 1.00 73.56 110 PRO A CA 1
ATOM 850 C C . PRO A 1 110 ? 18.617 -3.069 -17.395 1.00 73.56 110 PRO A C 1
ATOM 852 O O . PRO A 1 110 ? 17.704 -3.496 -18.094 1.00 73.56 110 PRO A O 1
ATOM 855 N N . ASN A 1 111 ? 19.792 -3.696 -17.282 1.00 67.56 111 ASN A N 1
ATOM 856 C CA . ASN A 1 111 ? 20.163 -4.931 -17.970 1.00 67.56 111 ASN A CA 1
ATOM 857 C C . ASN A 1 111 ? 19.882 -6.152 -17.076 1.00 67.56 111 ASN A C 1
ATOM 859 O O . ASN A 1 111 ? 20.726 -7.039 -16.950 1.00 67.56 111 ASN A O 1
ATOM 863 N N . PHE A 1 112 ? 18.733 -6.176 -16.393 1.00 65.56 112 PHE A N 1
ATOM 864 C CA . PHE A 1 112 ? 18.302 -7.343 -15.625 1.00 65.56 112 PHE A CA 1
ATOM 865 C C . PHE A 1 112 ? 17.896 -8.465 -16.588 1.00 65.56 112 PHE A C 1
ATOM 867 O O . PHE A 1 112 ? 16.770 -8.520 -17.079 1.00 65.56 112 PHE A O 1
ATOM 874 N N . ILE A 1 113 ? 18.854 -9.345 -16.872 1.00 64.19 113 ILE A N 1
ATOM 875 C CA . ILE A 1 113 ? 18.610 -10.671 -17.429 1.00 64.19 113 ILE A CA 1
ATOM 876 C C . ILE A 1 113 ? 18.623 -11.614 -16.223 1.00 64.19 113 ILE A C 1
ATOM 878 O O . ILE A 1 113 ? 19.690 -11.777 -15.628 1.00 64.19 113 ILE A O 1
ATOM 882 N N . PRO A 1 114 ? 17.484 -12.194 -15.812 1.00 61.28 114 PRO A N 1
ATOM 883 C CA . PRO A 1 114 ? 17.482 -13.111 -14.684 1.00 61.28 114 PRO A CA 1
ATOM 884 C C . PRO A 1 114 ? 18.242 -14.394 -15.036 1.00 61.28 114 PRO A C 1
ATOM 886 O O . PRO A 1 114 ? 17.858 -15.121 -15.953 1.00 61.28 114 PRO A O 1
ATOM 889 N N . ASP A 1 115 ? 19.295 -14.701 -14.276 1.00 66.81 115 ASP A N 1
ATOM 890 C CA . ASP A 1 115 ? 19.773 -16.080 -14.167 1.00 66.81 115 ASP A CA 1
ATOM 891 C C . ASP A 1 115 ? 18.761 -16.933 -13.377 1.00 66.81 115 ASP A C 1
ATOM 893 O O . ASP A 1 115 ? 17.829 -16.401 -12.768 1.00 66.81 115 ASP A O 1
ATOM 897 N N . ASN A 1 116 ? 18.944 -18.259 -13.370 1.00 62.56 116 ASN A N 1
ATOM 898 C CA . ASN A 1 116 ? 18.037 -19.224 -12.730 1.00 62.56 116 ASN A CA 1
ATOM 899 C C . ASN A 1 116 ? 17.639 -18.898 -11.276 1.00 62.56 116 ASN A C 1
ATOM 901 O O . ASN A 1 116 ? 16.606 -19.385 -10.824 1.00 62.56 116 ASN A O 1
ATOM 905 N N . THR A 1 117 ? 18.440 -18.123 -10.543 1.00 70.12 117 THR A N 1
ATOM 906 C CA . THR A 1 117 ? 18.174 -17.718 -9.152 1.00 70.12 117 THR A CA 1
ATOM 907 C C . THR A 1 117 ? 17.152 -16.581 -9.054 1.00 70.12 117 THR A C 1
ATOM 909 O O . THR A 1 117 ? 16.470 -16.453 -8.040 1.00 70.12 117 THR A O 1
ATOM 912 N N . TRP A 1 118 ? 17.038 -15.751 -10.097 1.00 69.31 118 TRP A N 1
ATOM 913 C CA . TRP A 1 118 ? 16.282 -14.492 -10.087 1.00 69.31 118 TRP A CA 1
ATOM 914 C C . TRP A 1 118 ? 15.101 -14.459 -11.071 1.00 69.31 118 TRP A C 1
ATOM 916 O O . TRP A 1 118 ? 14.395 -13.456 -11.133 1.00 69.31 118 TRP A O 1
ATOM 926 N N . THR A 1 119 ? 14.840 -15.545 -11.808 1.00 68.62 119 THR A N 1
ATOM 927 C CA . THR A 1 119 ? 13.738 -15.671 -12.792 1.00 68.62 119 THR A CA 1
ATOM 928 C C . THR A 1 119 ? 12.339 -15.430 -12.232 1.00 68.62 119 THR A C 1
ATOM 930 O O . THR A 1 119 ? 11.429 -15.141 -13.004 1.00 68.62 119 THR A O 1
ATOM 933 N N . VAL A 1 120 ? 12.159 -15.533 -10.915 1.00 72.31 120 VAL A N 1
AT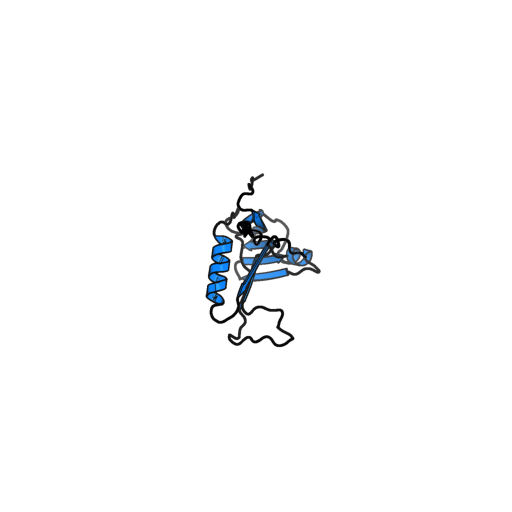OM 934 C CA . VAL A 1 120 ? 10.874 -15.311 -10.232 1.00 72.31 120 VAL A CA 1
ATOM 935 C C . VAL A 1 120 ? 10.563 -13.836 -9.942 1.00 72.31 120 VAL A C 1
ATOM 937 O O . VAL A 1 120 ? 9.460 -13.547 -9.494 1.00 72.31 120 VAL A O 1
ATOM 940 N N . TYR A 1 121 ? 11.497 -12.908 -10.189 1.00 74.75 121 TYR A N 1
ATOM 941 C CA . TYR A 1 121 ? 11.329 -11.479 -9.898 1.00 74.75 121 TYR A CA 1
ATOM 942 C C . TYR A 1 121 ? 11.201 -10.642 -11.175 1.00 74.75 121 TYR A C 1
ATOM 944 O O . TYR A 1 121 ? 11.991 -10.787 -12.110 1.00 74.75 121 TYR A O 1
ATOM 952 N N . SER A 1 122 ? 10.236 -9.718 -11.203 1.00 83.25 122 SER A N 1
ATOM 953 C CA . SER A 1 122 ? 10.063 -8.797 -12.334 1.00 83.25 122 SER A CA 1
ATOM 954 C C . SER A 1 122 ? 11.005 -7.576 -12.251 1.00 83.25 122 SER A C 1
ATOM 956 O O . SER A 1 122 ? 11.288 -7.091 -11.155 1.00 83.25 122 SER A O 1
ATOM 958 N N . PRO A 1 123 ? 11.454 -6.993 -13.387 1.00 88.94 123 PRO A N 1
ATOM 959 C CA . PRO A 1 123 ? 12.275 -5.770 -13.419 1.00 88.94 123 PRO A CA 1
ATOM 960 C C . PRO A 1 123 ? 11.610 -4.520 -12.817 1.00 88.94 123 PRO A C 1
ATOM 962 O O . PRO A 1 123 ? 12.290 -3.521 -12.554 1.00 88.94 123 PRO A O 1
ATOM 965 N N . ALA A 1 124 ? 10.291 -4.557 -12.650 1.00 94.38 124 ALA A N 1
ATOM 966 C CA . ALA A 1 124 ? 9.483 -3.650 -11.851 1.00 94.38 124 ALA A CA 1
ATOM 967 C C . ALA A 1 124 ? 8.316 -4.446 -11.261 1.00 94.38 124 ALA A C 1
ATOM 969 O O . ALA A 1 124 ? 7.702 -5.233 -11.986 1.00 94.38 124 ALA A O 1
ATOM 970 N N . GLU A 1 125 ? 8.008 -4.245 -9.984 1.00 95.00 125 GLU A N 1
ATOM 971 C CA . GLU A 1 125 ? 6.958 -4.983 -9.279 1.00 95.00 125 GLU A CA 1
ATOM 972 C C . GLU A 1 125 ? 6.418 -4.167 -8.105 1.00 95.00 125 GLU A C 1
ATOM 974 O O . GLU A 1 125 ? 7.194 -3.678 -7.283 1.00 95.00 125 GLU A O 1
ATOM 979 N N . PHE A 1 126 ? 5.094 -4.017 -8.036 1.00 97.31 126 PHE A N 1
ATOM 980 C CA . PHE A 1 126 ? 4.390 -3.297 -6.978 1.00 97.31 126 PHE A CA 1
ATOM 981 C C . PHE A 1 126 ? 3.117 -4.040 -6.565 1.00 97.31 126 PHE A C 1
ATOM 983 O O . PHE A 1 126 ? 2.363 -4.531 -7.403 1.00 97.31 126 PHE A O 1
ATOM 990 N N . VAL A 1 127 ? 2.868 -4.083 -5.258 1.00 97.19 127 VAL A N 1
ATOM 991 C CA . VAL A 1 127 ? 1.734 -4.747 -4.612 1.00 97.19 127 VAL A CA 1
ATOM 992 C C . VAL A 1 127 ? 0.905 -3.719 -3.851 1.00 97.19 127 VAL A C 1
ATOM 994 O O . VAL A 1 127 ? 1.433 -2.931 -3.064 1.00 97.19 127 VAL A O 1
ATOM 997 N N . LEU A 1 128 ? -0.409 -3.760 -4.051 1.00 98.06 128 LEU A N 1
ATOM 998 C CA . LEU A 1 128 ? -1.392 -3.168 -3.152 1.00 98.06 128 LEU A CA 1
ATOM 999 C C . LEU A 1 128 ? -1.763 -4.258 -2.134 1.00 98.06 128 LEU A C 1
ATOM 1001 O O . LEU A 1 128 ? -2.342 -5.270 -2.542 1.00 98.06 128 LEU A O 1
ATOM 1005 N N . PRO A 1 129 ? -1.423 -4.123 -0.839 1.00 97.75 129 PRO A N 1
ATOM 1006 C CA . PRO A 1 129 ? -1.737 -5.154 0.145 1.00 97.75 129 PRO A CA 1
ATOM 1007 C C . PRO A 1 129 ? -3.246 -5.316 0.329 1.00 97.75 129 PRO A C 1
ATOM 1009 O O . PRO A 1 129 ? -3.980 -4.332 0.274 1.00 97.75 129 PRO A O 1
ATOM 1012 N N . HIS A 1 130 ? -3.705 -6.536 0.613 1.00 97.75 130 HIS A N 1
ATOM 1013 C CA . HIS A 1 130 ? -5.120 -6.780 0.923 1.00 97.75 130 HIS A CA 1
ATOM 1014 C C . HIS A 1 130 ? -5.515 -6.145 2.263 1.00 97.75 130 HIS A C 1
ATOM 1016 O O . HIS A 1 130 ? -6.562 -5.511 2.371 1.00 97.75 130 HIS A O 1
ATOM 1022 N N . TYR A 1 131 ? -4.630 -6.241 3.259 1.00 97.69 131 TYR A N 1
ATOM 1023 C CA . TYR A 1 131 ? -4.744 -5.532 4.531 1.00 97.69 131 TYR A CA 1
ATOM 1024 C C . TYR A 1 131 ? -3.582 -4.545 4.673 1.00 97.69 131 TYR A C 1
ATOM 1026 O O . TYR A 1 131 ? -2.430 -4.963 4.806 1.00 97.69 131 TYR A O 1
ATOM 1034 N N . GLN A 1 132 ? -3.876 -3.245 4.664 1.00 98.12 132 GLN A N 1
ATOM 1035 C CA . GLN A 1 132 ? -2.910 -2.170 4.899 1.00 98.12 132 GLN A CA 1
ATOM 1036 C C . GLN A 1 132 ? -3.090 -1.611 6.316 1.00 98.12 132 GLN A C 1
ATOM 1038 O O . GLN A 1 132 ? -4.084 -0.954 6.612 1.00 98.12 132 GLN A O 1
ATOM 1043 N N . PHE A 1 133 ? -2.101 -1.808 7.183 1.00 98.25 133 PHE A N 1
ATOM 1044 C CA . PHE A 1 133 ? -1.943 -0.992 8.384 1.00 98.25 133 PHE A CA 1
ATOM 1045 C C . PHE A 1 133 ? -1.331 0.354 7.992 1.00 98.25 133 PHE A C 1
ATOM 1047 O O . PHE A 1 133 ? -0.373 0.406 7.217 1.00 98.25 133 PHE A O 1
ATOM 1054 N N . THR A 1 134 ? -1.859 1.445 8.536 1.00 97.81 134 THR A N 1
ATOM 1055 C CA . THR A 1 134 ? -1.308 2.798 8.381 1.00 97.81 134 THR A CA 1
ATOM 1056 C C . THR A 1 134 ? -1.337 3.503 9.727 1.00 97.81 134 THR A C 1
ATOM 1058 O O . THR A 1 134 ? -2.401 3.597 10.328 1.00 97.81 134 THR A O 1
ATOM 1061 N N . GLN A 1 135 ? -0.200 4.025 10.180 1.00 97.12 135 GLN A N 1
ATOM 1062 C CA . GLN A 1 135 ? -0.089 4.863 11.374 1.00 97.12 135 GLN A CA 1
ATOM 1063 C C . GLN A 1 135 ? 0.590 6.188 11.026 1.00 97.12 135 GLN A C 1
ATOM 1065 O O . GLN A 1 135 ? 1.640 6.203 10.379 1.00 97.12 135 GLN A O 1
ATOM 1070 N N . ILE A 1 136 ? 0.003 7.293 11.487 1.00 95.31 136 ILE A N 1
ATOM 1071 C CA . ILE A 1 136 ? 0.499 8.658 11.290 1.00 95.31 136 ILE A CA 1
ATOM 1072 C C . ILE A 1 136 ? 0.453 9.359 12.651 1.00 95.31 136 ILE A C 1
ATOM 1074 O O . ILE A 1 136 ? -0.614 9.684 13.166 1.00 95.31 136 ILE A O 1
ATOM 1078 N N . GLY A 1 137 ? 1.620 9.555 13.269 1.00 93.06 137 GLY A N 1
ATOM 1079 C CA . GLY A 1 137 ? 1.699 10.018 14.658 1.00 93.06 137 GLY A CA 1
ATOM 1080 C C . GLY A 1 137 ? 1.038 9.026 15.639 1.00 93.06 137 GLY A C 1
ATOM 1081 O O . GLY A 1 137 ? 1.457 7.863 15.679 1.00 93.06 137 GLY A O 1
ATOM 1082 N N . PRO A 1 138 ? 0.057 9.457 16.460 1.00 92.56 138 PRO A N 1
ATOM 1083 C CA . PRO A 1 138 ? -0.647 8.582 17.400 1.00 92.56 138 PRO A CA 1
ATOM 1084 C C . PRO A 1 138 ? -1.768 7.759 16.745 1.00 92.56 138 PRO A C 1
ATOM 1086 O O . PRO A 1 138 ? -2.167 6.740 17.305 1.00 92.56 138 PRO A O 1
ATOM 1089 N N . ASP A 1 139 ? -2.279 8.199 15.594 1.00 95.69 139 ASP A N 1
ATOM 1090 C CA . ASP A 1 139 ? -3.476 7.644 14.969 1.00 95.69 139 ASP A CA 1
ATOM 1091 C C . ASP A 1 139 ? -3.117 6.489 14.032 1.00 95.69 139 ASP A C 1
ATOM 1093 O O . ASP A 1 139 ? -2.138 6.564 13.282 1.00 95.69 139 ASP A O 1
ATOM 1097 N N . ALA A 1 140 ? -3.915 5.421 14.064 1.00 97.38 140 ALA A N 1
ATOM 1098 C CA . ALA A 1 140 ? -3.719 4.235 13.239 1.00 97.38 140 ALA A CA 1
ATOM 1099 C C . ALA A 1 140 ? -5.037 3.712 12.656 1.00 97.38 140 ALA A C 1
ATOM 1101 O O . ALA A 1 140 ? -6.107 3.851 13.252 1.00 97.38 140 ALA A O 1
ATOM 1102 N N . TRP A 1 141 ? -4.937 3.077 11.490 1.00 98.31 141 TRP A N 1
ATOM 1103 C CA . TRP A 1 141 ? -6.049 2.523 10.724 1.00 98.31 141 TRP A CA 1
ATOM 1104 C C . TRP A 1 141 ? -5.689 1.164 10.128 1.00 98.31 141 TRP A C 1
ATOM 1106 O O . TRP A 1 141 ? -4.533 0.907 9.774 1.00 98.31 141 TRP A O 1
ATOM 1116 N N . LEU A 1 142 ? -6.714 0.333 9.956 1.00 97.94 142 LEU A N 1
ATOM 1117 C CA . LEU A 1 142 ? -6.708 -0.814 9.059 1.00 97.94 142 LEU A CA 1
ATOM 1118 C C . LEU A 1 142 ? -7.516 -0.452 7.812 1.00 97.94 142 LEU A C 1
ATOM 1120 O O . LEU A 1 142 ? -8.698 -0.135 7.927 1.00 97.94 142 LEU A O 1
ATOM 1124 N N . THR A 1 143 ? -6.902 -0.546 6.637 1.00 98.44 143 THR A N 1
ATOM 1125 C CA . THR A 1 143 ? -7.580 -0.435 5.341 1.00 98.44 143 THR A CA 1
ATOM 1126 C C . THR A 1 143 ? -7.636 -1.804 4.678 1.00 98.44 143 THR A C 1
ATOM 1128 O O . THR A 1 143 ? -6.612 -2.477 4.550 1.00 98.44 143 THR A O 1
ATOM 1131 N N . ILE A 1 144 ? -8.832 -2.215 4.264 1.00 98.19 144 ILE A N 1
ATOM 1132 C CA . ILE A 1 144 ? -9.070 -3.419 3.465 1.00 98.19 144 ILE A CA 1
ATOM 1133 C C . ILE A 1 144 ? -9.188 -2.981 2.006 1.00 98.19 144 ILE A C 1
ATOM 1135 O O . ILE A 1 144 ? -9.977 -2.086 1.699 1.00 98.19 144 ILE A O 1
ATOM 1139 N N . ASN A 1 145 ? -8.401 -3.598 1.127 1.00 98.31 145 ASN A N 1
ATOM 1140 C CA . ASN A 1 145 ? -8.385 -3.318 -0.306 1.00 98.31 145 ASN A CA 1
ATOM 1141 C C . ASN A 1 145 ? -8.908 -4.531 -1.079 1.00 98.31 145 ASN A C 1
ATOM 1143 O O . ASN A 1 145 ? -8.394 -5.637 -0.913 1.00 98.31 145 ASN A O 1
ATOM 1147 N N . VAL A 1 146 ? -9.890 -4.321 -1.953 1.00 97.12 146 VAL A N 1
ATOM 1148 C CA . VAL A 1 146 ? -10.482 -5.365 -2.802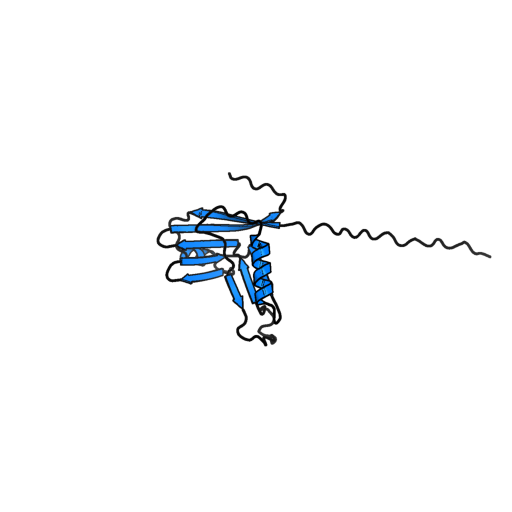 1.00 97.12 146 VAL A CA 1
ATOM 1149 C C . VAL A 1 146 ? -10.752 -4.841 -4.209 1.00 97.12 146 VAL A C 1
ATOM 1151 O O . VAL A 1 146 ? -11.160 -3.695 -4.385 1.00 97.12 146 VAL A O 1
ATOM 1154 N N . LEU A 1 147 ? -10.547 -5.691 -5.214 1.00 95.50 147 LEU A N 1
ATOM 1155 C CA . LEU A 1 147 ? -11.111 -5.487 -6.546 1.00 95.50 147 LEU A CA 1
ATOM 1156 C C . LEU A 1 147 ? -12.502 -6.127 -6.569 1.00 95.50 147 LEU A C 1
ATOM 1158 O O . LEU A 1 147 ? -12.630 -7.314 -6.273 1.00 95.50 147 LEU A O 1
ATOM 1162 N N . VAL A 1 148 ? -13.519 -5.335 -6.900 1.00 93.38 148 VAL A N 1
ATOM 1163 C CA . VAL A 1 148 ? -14.923 -5.764 -7.055 1.00 93.38 148 VAL A CA 1
ATOM 1164 C C . VAL A 1 148 ? -15.372 -5.539 -8.494 1.00 93.38 148 VAL A C 1
ATOM 1166 O O . VAL A 1 148 ? -14.751 -4.744 -9.207 1.00 93.38 148 VAL A O 1
ATOM 1169 N N . ALA A 1 149 ? -16.444 -6.202 -8.930 1.00 89.62 149 ALA A N 1
ATOM 1170 C CA . ALA A 1 149 ? -17.028 -5.923 -10.241 1.00 89.62 149 ALA A CA 1
ATOM 1171 C C . ALA A 1 149 ? -17.587 -4.485 -10.276 1.00 89.62 149 ALA A C 1
ATOM 1173 O O . ALA A 1 149 ? -18.109 -3.978 -9.281 1.00 89.62 149 ALA A O 1
ATOM 1174 N N . ALA A 1 150 ? -17.434 -3.776 -11.395 1.00 80.06 150 ALA A N 1
ATOM 1175 C CA . ALA A 1 150 ? -17.774 -2.354 -11.468 1.00 80.06 150 ALA A CA 1
ATOM 1176 C C . ALA A 1 150 ? -19.286 -2.082 -11.411 1.00 80.06 150 ALA A C 1
ATOM 1178 O O . ALA A 1 150 ? -19.667 -0.962 -11.067 1.00 80.06 150 ALA A O 1
ATOM 1179 N N . ASP A 1 151 ? -20.125 -3.080 -11.689 1.00 79.12 151 ASP A N 1
ATOM 1180 C CA . ASP A 1 151 ? -21.584 -3.049 -11.546 1.00 79.12 151 ASP A CA 1
ATOM 1181 C C . ASP A 1 151 ? -22.074 -3.435 -10.135 1.00 79.12 151 ASP A C 1
ATOM 1183 O O . ASP A 1 151 ? -23.200 -3.096 -9.769 1.00 79.12 151 ASP A O 1
ATOM 1187 N N . GLU A 1 152 ? -21.237 -4.084 -9.317 1.00 74.56 152 GLU A N 1
ATOM 1188 C CA . GLU A 1 152 ? -21.592 -4.513 -7.960 1.00 74.56 152 GLU A CA 1
ATOM 1189 C C . GLU A 1 152 ? -21.864 -3.292 -7.055 1.00 74.56 152 GLU A C 1
ATOM 1191 O O . GLU A 1 152 ? -20.983 -2.433 -6.904 1.00 74.56 152 GLU A O 1
ATOM 1196 N N . PRO A 1 153 ? -23.053 -3.159 -6.437 1.00 68.56 153 PRO A N 1
ATOM 1197 C CA . PRO A 1 153 ? -23.352 -2.038 -5.551 1.00 68.56 153 PRO A CA 1
ATOM 1198 C C . PRO A 1 153 ? -22.564 -2.160 -4.241 1.00 68.56 153 PRO A C 1
ATOM 1200 O O . PRO A 1 153 ? -22.593 -3.193 -3.578 1.00 68.56 153 PRO A O 1
ATOM 1203 N N . PHE A 1 154 ? -21.872 -1.088 -3.849 1.00 64.31 154 PHE A N 1
ATOM 1204 C CA . PHE A 1 154 ? -21.198 -0.999 -2.552 1.00 64.31 154 PHE A CA 1
ATOM 1205 C C . PHE A 1 154 ? -22.043 -0.149 -1.597 1.00 64.31 154 PHE A C 1
ATOM 1207 O O . PHE A 1 154 ? -21.934 1.077 -1.595 1.00 64.31 154 PHE A O 1
ATOM 1214 N N . ASP A 1 155 ? -22.901 -0.808 -0.818 1.00 63.62 155 ASP A N 1
ATOM 1215 C CA . ASP A 1 155 ? -23.668 -0.166 0.251 1.00 63.62 155 ASP A CA 1
ATOM 1216 C C . ASP A 1 155 ? -22.767 0.086 1.475 1.00 63.62 155 ASP A C 1
ATOM 1218 O O . ASP A 1 155 ? -22.152 -0.838 2.012 1.00 63.62 155 ASP A O 1
ATOM 1222 N N . GLU A 1 156 ? -22.709 1.336 1.948 1.00 53.25 156 GLU A N 1
ATOM 1223 C CA . GLU A 1 156 ? -22.123 1.661 3.254 1.00 53.25 156 GLU A CA 1
ATOM 1224 C C . GLU A 1 156 ? -23.107 1.262 4.372 1.00 53.25 156 GLU A C 1
ATOM 1226 O O . GLU A 1 156 ? -24.221 1.788 4.438 1.00 53.25 156 GLU A O 1
ATOM 1231 N N . ALA A 1 157 ? -22.688 0.326 5.233 1.00 44.22 157 ALA A N 1
ATOM 1232 C CA . ALA A 1 157 ? -23.476 -0.253 6.331 1.00 44.22 157 ALA A CA 1
ATOM 1233 C C . ALA A 1 157 ? -23.097 0.303 7.718 1.00 44.22 157 ALA A C 1
ATOM 1235 O O . ALA A 1 157 ? -21.891 0.565 7.939 1.00 44.22 157 ALA A O 1
#

Radius of gyration: 23.24 Å; chains: 1; bounding box: 44×57×80 Å